Protein AF-A0A958PB76-F1 (afdb_monomer)

Nearest PDB structures (foldseek):
  5ux0-assembly2_D  TM=5.367E-01  e=1.318E-02  Marinitoga piezophila
  5i4a-assembly1_A  TM=5.289E-01  e=2.397E-02  Marinitoga piezophila KA3
  5ux0-assembly1_A  TM=4.091E-01  e=1.170E-02  Marinitoga piezophila
  7mld-assembly1_A  TM=3.830E-01  e=4.105E-02  Arabidopsis thaliana
  3wg8-assembly1_A  TM=3.285E-01  e=2.258E-02  Arabidopsis thaliana

Secondary structure (DSSP, 8-state):
--HHHHHHHHHHTT-------------S---PPEEEEEESS-HHHHHHHHHHHTTTS-EEEEETTTTEEEE--EEGGGS---TTS-S---TTEEEEEEEEEEEEEETTEEEEEEEEEEEEEE-SSTTSPPEEE---SHHHHHHHHHHHHHHHHHHHHHHHH--

Mean predicted aligned error: 10.6 Å

Radius of gyration: 23.6 Å; Cα contacts (8 Å, |Δi|>4): 211; chains: 1; bounding box: 54×68×62 Å

pLDDT: mean 85.11, std 15.18, range [46.38, 98.44]

Sequence (163 aa):
MKVSFSIFIFLALFLVGCASGDIKSSSGTDYQPKEQVFSNYSYESIWRAVQISLSHYPIKVNNMDAGVIETDNISGSIVWTPAHRDSKLNSGLRYTIKVNVIKGRVKNKPVIKVTVHKSVKEQKDFFARSEDLPTDGLEEDTLLYRIKRELKIERAIERSNDN

Solvent-accessible surface area (backbone atoms only — not comparable to full-atom values): 9854 Å² total; per-residue (Å²): 133,70,66,71,61,56,53,56,56,62,58,60,68,74,69,76,68,85,85,78,74,83,76,77,75,75,88,61,95,78,81,74,67,45,68,50,79,45,67,92,68,55,71,65,58,52,52,50,23,46,51,62,59,43,64,85,52,62,73,67,42,82,37,79,90,80,20,38,38,28,39,40,82,40,60,48,53,76,83,58,69,60,96,92,53,79,72,84,57,60,92,42,30,34,32,34,44,40,38,39,50,43,84,48,68,57,95,90,38,72,30,37,37,39,36,34,38,71,53,36,32,38,33,90,45,98,88,48,76,68,44,82,46,90,72,90,55,59,67,42,53,48,44,54,49,43,24,56,48,46,52,50,52,54,54,53,51,54,61,60,73,76,107

Structure (mmCIF, N/CA/C/O backbone):
data_AF-A0A958PB76-F1
#
_entry.id   AF-A0A958PB76-F1
#
loop_
_atom_site.group_PDB
_atom_site.id
_atom_site.type_symbol
_atom_site.label_atom_id
_atom_site.label_alt_id
_atom_site.label_comp_id
_atom_site.label_asym_id
_atom_site.label_entity_id
_atom_site.label_seq_id
_atom_site.pdbx_PDB_ins_code
_atom_site.Cartn_x
_atom_site.Cartn_y
_atom_site.Cartn_z
_atom_site.occupancy
_atom_site.B_iso_or_equiv
_atom_site.auth_seq_id
_atom_site.auth_comp_id
_atom_site.auth_asym_id
_atom_site.auth_atom_id
_atom_site.pdbx_PDB_model_num
ATOM 1 N N . MET A 1 1 ? 17.227 54.096 37.685 1.00 51.81 1 MET A N 1
ATOM 2 C CA . MET A 1 1 ? 18.236 53.240 37.012 1.00 51.81 1 MET A CA 1
ATOM 3 C C . MET A 1 1 ? 18.049 51.721 37.191 1.00 51.81 1 MET A C 1
ATOM 5 O O . MET A 1 1 ? 18.922 50.985 36.765 1.00 51.81 1 MET A O 1
ATOM 9 N N . LYS A 1 2 ? 16.940 51.205 37.761 1.00 51.38 2 LYS A N 1
ATOM 10 C CA . LYS A 1 2 ? 16.716 49.743 37.912 1.00 51.38 2 LYS A CA 1
ATOM 11 C C . LYS A 1 2 ? 15.816 49.119 36.829 1.00 51.38 2 LYS A C 1
ATOM 13 O O . LYS A 1 2 ? 15.880 47.919 36.605 1.00 51.38 2 LYS A O 1
ATOM 18 N N . VAL A 1 3 ? 15.024 49.932 36.123 1.00 56.78 3 VAL A N 1
ATOM 19 C CA . VAL A 1 3 ? 14.043 49.458 35.125 1.00 56.78 3 VAL A CA 1
ATOM 20 C C . VAL A 1 3 ? 14.706 49.111 33.781 1.00 56.78 3 VAL A C 1
ATOM 22 O O . VAL A 1 3 ? 14.360 48.104 33.172 1.00 56.78 3 VAL A O 1
ATOM 25 N N . SER A 1 4 ? 15.736 49.858 33.362 1.00 55.47 4 SER A N 1
ATOM 26 C CA . SER A 1 4 ? 16.456 49.592 32.101 1.00 55.47 4 SER A CA 1
ATOM 27 C C . SER A 1 4 ? 17.254 48.284 32.101 1.00 55.47 4 SER A C 1
ATOM 29 O O . SER A 1 4 ? 17.429 47.692 31.043 1.00 55.47 4 SER A O 1
ATOM 31 N N . PHE A 1 5 ? 17.703 47.797 33.264 1.00 57.38 5 PHE A N 1
ATOM 32 C CA . PHE A 1 5 ? 18.453 46.536 33.356 1.00 57.38 5 PHE A CA 1
ATOM 33 C C . PHE A 1 5 ? 17.537 45.303 33.258 1.00 57.38 5 PHE A C 1
ATOM 35 O O . PHE A 1 5 ? 17.923 44.274 32.713 1.00 57.38 5 PHE A O 1
ATOM 42 N N . SER A 1 6 ? 16.289 45.420 33.728 1.00 58.25 6 SER A N 1
ATOM 43 C CA . SER A 1 6 ? 15.315 44.321 33.708 1.00 58.25 6 SER A CA 1
ATOM 44 C C . SER A 1 6 ? 14.727 44.083 32.306 1.00 58.25 6 SER A C 1
ATOM 46 O O . SER A 1 6 ? 14.502 42.940 31.917 1.00 58.25 6 SER A O 1
ATOM 48 N N . ILE A 1 7 ? 14.582 45.142 31.501 1.00 62.69 7 ILE A N 1
ATOM 49 C CA . ILE A 1 7 ? 14.127 45.055 30.100 1.00 62.69 7 ILE A CA 1
ATOM 50 C C . ILE A 1 7 ? 15.165 44.352 29.210 1.00 62.69 7 ILE A C 1
ATOM 52 O O . ILE A 1 7 ? 14.799 43.574 28.331 1.00 62.69 7 ILE A O 1
ATOM 56 N N . PHE A 1 8 ? 16.459 44.557 29.471 1.00 59.16 8 PHE A N 1
ATOM 57 C CA . PHE A 1 8 ? 17.534 43.932 28.692 1.00 59.16 8 PHE A CA 1
ATOM 58 C C . PHE A 1 8 ? 17.630 42.411 28.923 1.00 59.16 8 PHE A C 1
ATOM 60 O O . PHE A 1 8 ? 17.946 41.661 28.004 1.00 59.16 8 PHE A O 1
ATOM 67 N N . ILE A 1 9 ? 17.281 41.942 30.127 1.00 65.38 9 ILE A N 1
ATOM 68 C CA . ILE A 1 9 ? 17.219 40.511 30.468 1.00 65.38 9 ILE A CA 1
ATOM 69 C C . ILE A 1 9 ? 16.008 39.824 29.820 1.00 65.38 9 ILE A C 1
ATOM 71 O O . ILE A 1 9 ? 16.121 38.689 29.363 1.00 65.38 9 ILE A O 1
ATOM 75 N N . PHE A 1 10 ? 14.868 40.514 29.711 1.00 60.81 10 PHE A N 1
ATOM 76 C CA . PHE A 1 10 ? 13.678 39.960 29.057 1.00 60.81 10 PHE A CA 1
ATOM 77 C C . PHE A 1 10 ? 13.832 39.851 27.529 1.00 60.81 10 PHE A C 1
ATOM 79 O O . PHE A 1 10 ? 13.263 38.950 26.919 1.00 60.81 10 PHE A O 1
ATOM 86 N N . LEU A 1 11 ? 14.647 40.715 26.911 1.00 67.62 11 LEU A N 1
ATOM 87 C CA . LEU A 1 11 ? 14.930 40.675 25.471 1.00 67.62 11 LEU A CA 1
ATOM 88 C C . LEU A 1 11 ? 15.895 39.536 25.084 1.00 67.62 11 LEU A C 1
ATOM 90 O O . LEU A 1 11 ? 15.781 38.974 23.996 1.00 67.62 11 LEU A O 1
ATOM 94 N N . ALA A 1 12 ? 16.800 39.140 25.984 1.00 62.97 12 ALA A N 1
ATOM 95 C CA . ALA A 1 12 ? 17.749 38.049 25.745 1.00 62.97 12 ALA A CA 1
ATOM 96 C C . ALA A 1 12 ? 17.086 36.654 25.716 1.00 62.97 12 ALA A C 1
ATOM 98 O O . ALA A 1 12 ? 17.589 35.744 25.060 1.00 62.97 12 ALA A O 1
ATOM 99 N N . LEU A 1 13 ? 15.930 36.489 26.370 1.00 62.53 13 LEU A N 1
ATOM 100 C CA . LEU A 1 13 ? 15.181 35.225 26.412 1.00 62.53 13 LEU A CA 1
ATOM 101 C C . LEU A 1 13 ? 14.427 34.897 25.110 1.00 62.53 13 LEU A C 1
ATOM 103 O O . LEU A 1 13 ? 14.057 33.744 24.907 1.00 62.53 13 LEU A O 1
ATOM 107 N N . PHE A 1 14 ? 14.250 35.861 24.201 1.00 60.41 14 PHE A N 1
ATOM 108 C CA . PHE A 1 14 ? 13.582 35.638 22.909 1.00 60.41 14 PHE A CA 1
ATOM 109 C C . PHE A 1 14 ? 14.518 35.181 21.779 1.00 60.41 14 PHE A C 1
ATOM 111 O O . PHE A 1 14 ? 14.041 34.855 20.695 1.00 60.41 14 PHE A O 1
ATOM 118 N N . LEU A 1 15 ? 15.836 35.122 22.011 1.00 62.19 15 LEU A N 1
ATOM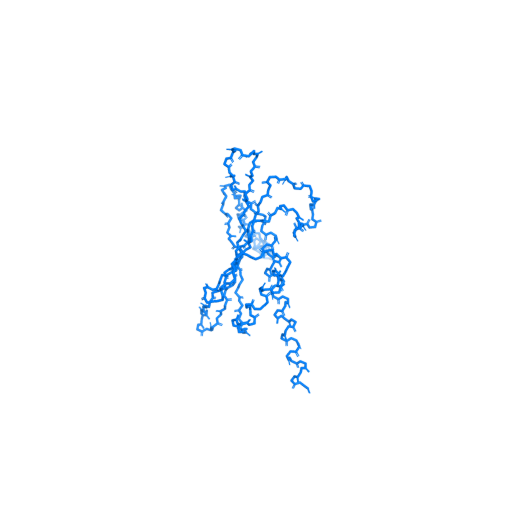 119 C CA . LEU A 1 15 ? 16.821 34.758 20.981 1.00 62.19 15 LEU A CA 1
ATOM 120 C C . LEU A 1 15 ? 17.267 33.288 21.021 1.00 62.19 15 LEU A C 1
ATOM 122 O O . LEU A 1 15 ? 18.075 32.876 20.191 1.00 62.19 15 LEU A O 1
ATOM 126 N N . VAL A 1 16 ? 16.712 32.462 21.914 1.00 65.31 16 VAL A N 1
ATOM 127 C CA . VAL A 1 16 ? 16.937 31.005 21.897 1.00 65.31 16 VAL A CA 1
ATOM 128 C C . VAL A 1 16 ? 15.914 30.349 20.967 1.00 65.31 16 VAL A C 1
ATOM 130 O O . VAL A 1 16 ? 15.018 29.618 21.381 1.00 65.31 16 VAL A O 1
ATOM 133 N N . GLY A 1 17 ? 16.021 30.663 19.677 1.00 60.38 17 GLY A N 1
ATOM 134 C CA . GLY A 1 17 ? 15.351 29.910 18.626 1.00 60.38 17 GLY A CA 1
ATOM 135 C C . GLY A 1 17 ? 16.083 28.588 18.413 1.00 60.38 17 GLY A C 1
ATOM 136 O O . GLY A 1 17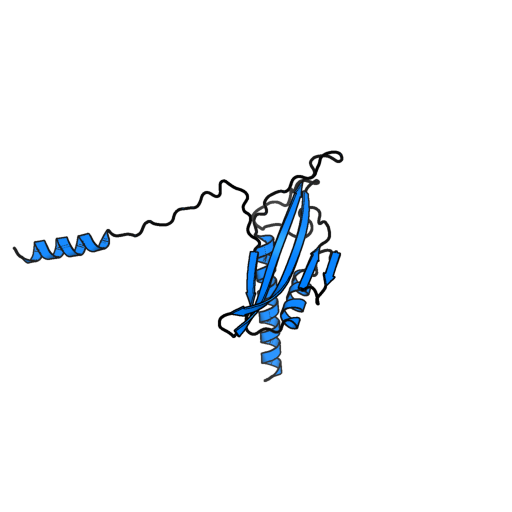 ? 17.233 28.582 17.980 1.00 60.38 17 GLY A O 1
ATOM 137 N N . CYS A 1 18 ? 15.429 27.463 18.705 1.00 66.88 18 CYS A N 1
ATOM 138 C CA . CYS A 1 18 ? 15.907 26.138 18.315 1.00 66.88 18 CYS A CA 1
ATOM 139 C C . CYS A 1 18 ? 15.873 26.002 16.785 1.00 66.88 18 CYS A C 1
ATOM 141 O O . CYS A 1 18 ? 14.913 25.487 16.217 1.00 66.88 18 CYS A O 1
ATOM 143 N N . ALA A 1 19 ? 16.932 26.436 16.107 1.00 63.84 19 ALA A N 1
ATOM 144 C CA . ALA A 1 19 ? 17.229 26.009 14.747 1.00 63.84 19 ALA A CA 1
ATOM 145 C C . ALA A 1 19 ? 17.936 24.645 14.812 1.00 63.84 19 ALA A C 1
ATOM 147 O O . ALA A 1 19 ? 19.145 24.545 14.638 1.00 63.84 19 ALA A O 1
ATOM 148 N N . SER A 1 20 ? 17.187 23.587 15.125 1.00 61.16 20 SER A N 1
ATOM 149 C CA . SER A 1 20 ? 17.657 22.210 14.952 1.00 61.16 20 SER A CA 1
ATOM 150 C C . SER A 1 20 ? 16.644 21.464 14.101 1.00 61.16 20 SER A C 1
ATOM 152 O O . SER A 1 20 ? 15.733 20.792 14.577 1.00 61.16 20 SER A O 1
ATOM 154 N N . GLY A 1 21 ? 16.780 21.684 12.803 1.00 60.38 21 GLY A N 1
ATOM 155 C CA . GLY A 1 21 ? 16.184 20.857 11.776 1.00 60.38 21 GLY A CA 1
ATOM 156 C C . GLY A 1 21 ? 17.291 20.527 10.799 1.00 60.38 21 GLY A C 1
ATOM 157 O O . GLY A 1 21 ? 17.445 21.227 9.803 1.00 60.38 21 GLY A O 1
ATOM 158 N N . ASP A 1 22 ? 18.090 19.506 11.109 1.00 51.53 22 ASP A N 1
ATOM 159 C CA . ASP A 1 22 ? 18.995 18.930 10.122 1.00 51.53 22 ASP A CA 1
ATOM 160 C C . ASP A 1 22 ? 18.140 18.419 8.962 1.00 51.53 22 ASP A C 1
ATOM 162 O O . ASP A 1 22 ? 17.435 17.409 9.066 1.00 51.53 22 ASP A O 1
ATOM 166 N N . ILE A 1 23 ? 18.182 19.142 7.845 1.00 57.50 23 ILE A N 1
ATOM 167 C CA . ILE A 1 23 ? 17.704 18.643 6.564 1.00 57.50 23 ILE A CA 1
ATOM 168 C C . ILE A 1 23 ? 18.664 17.513 6.212 1.00 57.50 23 ILE A C 1
ATOM 170 O O . ILE A 1 23 ? 19.762 17.748 5.708 1.00 57.50 23 ILE A O 1
ATOM 174 N N . LYS A 1 24 ? 18.274 16.276 6.531 1.00 52.22 24 LYS A N 1
ATOM 175 C CA . LYS A 1 24 ? 18.973 15.085 6.054 1.00 52.22 24 LYS A CA 1
ATOM 176 C C . LYS A 1 24 ? 18.984 15.146 4.528 1.00 52.22 24 LYS A C 1
ATOM 178 O O . LYS A 1 24 ? 17.987 14.831 3.884 1.00 52.22 24 LYS A O 1
ATOM 183 N N . SER A 1 25 ? 20.107 15.566 3.952 1.00 46.38 25 SER A N 1
ATOM 184 C CA . SER A 1 25 ? 20.400 15.310 2.550 1.00 46.38 25 SER A CA 1
ATOM 185 C C . SER A 1 25 ? 20.579 13.799 2.425 1.00 46.38 25 SER A C 1
ATOM 187 O O . SER A 1 25 ? 21.540 13.221 2.930 1.00 46.38 25 SER A O 1
ATOM 189 N N . SER A 1 26 ? 19.579 13.128 1.853 1.00 48.31 26 SER A N 1
ATOM 190 C CA . SER A 1 26 ? 19.601 11.688 1.609 1.00 48.31 26 SER A CA 1
ATOM 191 C C . SER A 1 26 ? 20.577 11.382 0.472 1.00 48.31 26 SER A C 1
ATOM 193 O O . SER A 1 26 ? 20.190 11.107 -0.662 1.00 48.31 26 SER A O 1
ATOM 195 N N . SER A 1 27 ? 21.867 11.466 0.768 1.00 50.78 27 SER A N 1
ATOM 196 C CA . SER A 1 27 ? 22.926 10.916 -0.069 1.00 50.78 27 SER A CA 1
ATOM 197 C C . SER A 1 27 ? 23.009 9.419 0.233 1.00 50.78 27 SER A C 1
ATOM 199 O O . SER A 1 27 ? 23.814 8.978 1.047 1.00 50.78 27 SER A O 1
ATOM 201 N N . GLY A 1 28 ? 22.083 8.659 -0.353 1.00 49.62 28 GLY A N 1
ATOM 202 C CA . GLY A 1 28 ? 21.929 7.214 -0.179 1.00 49.62 28 GLY A CA 1
ATOM 203 C C . GLY A 1 28 ? 20.487 6.794 -0.457 1.00 49.62 28 GLY A C 1
ATOM 204 O O . GLY A 1 28 ? 19.558 7.340 0.130 1.00 49.62 28 GLY A O 1
ATOM 205 N N . THR A 1 29 ? 20.302 5.854 -1.378 1.00 55.62 29 THR A N 1
ATOM 206 C CA . THR A 1 29 ? 19.035 5.293 -1.873 1.00 55.62 29 THR A CA 1
ATOM 207 C C . THR A 1 29 ? 18.274 4.468 -0.820 1.00 55.62 29 THR A C 1
ATOM 209 O O . THR A 1 29 ? 17.916 3.322 -1.068 1.00 55.62 29 THR A O 1
ATOM 212 N N . ASP A 1 30 ? 18.007 5.023 0.363 1.00 61.34 30 ASP A N 1
ATOM 213 C CA . ASP A 1 30 ? 17.187 4.366 1.389 1.00 61.34 30 ASP A CA 1
ATOM 214 C C . ASP A 1 30 ? 15.717 4.781 1.234 1.00 61.34 30 ASP A C 1
ATOM 216 O O . ASP A 1 30 ? 15.178 5.599 1.983 1.00 61.34 30 ASP A O 1
ATOM 220 N N . TYR A 1 31 ? 15.071 4.275 0.180 1.00 74.31 31 TYR A N 1
ATOM 221 C CA . TYR A 1 31 ? 13.624 4.409 0.046 1.00 74.31 31 TYR A CA 1
ATOM 222 C C . TYR A 1 31 ? 12.940 3.512 1.082 1.00 74.31 31 TYR A C 1
ATOM 224 O O . TYR A 1 31 ? 13.014 2.284 1.013 1.00 74.31 31 TYR A O 1
ATOM 232 N N . GLN A 1 32 ? 12.229 4.139 2.016 1.00 82.44 32 GLN A N 1
ATOM 233 C CA . 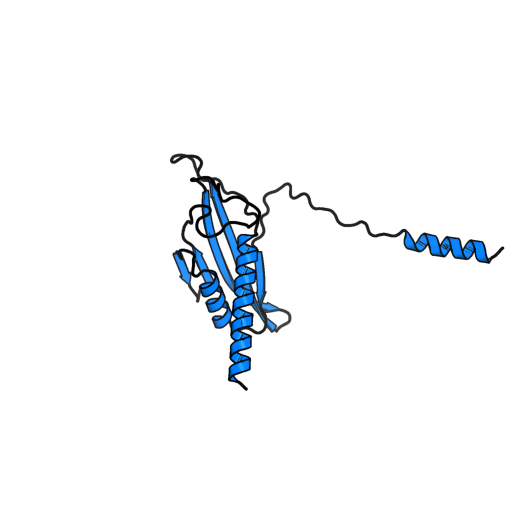GLN A 1 32 ? 11.402 3.442 2.992 1.00 82.44 32 GLN A CA 1
ATOM 234 C C . GLN A 1 32 ? 9.984 3.247 2.429 1.00 82.44 32 GLN A C 1
ATOM 236 O O . GLN A 1 32 ? 9.366 4.228 1.998 1.00 82.44 32 GLN A O 1
ATOM 241 N N . PRO A 1 33 ? 9.438 2.015 2.443 1.00 88.69 33 PRO A N 1
ATOM 242 C CA . PRO A 1 33 ? 8.064 1.759 2.026 1.00 88.69 33 PRO A CA 1
ATOM 243 C C . PRO A 1 33 ? 7.067 2.636 2.787 1.00 88.69 33 PRO A C 1
ATOM 245 O O . PRO A 1 33 ? 7.189 2.830 4.000 1.00 88.69 33 PRO A O 1
ATOM 248 N N . LYS A 1 34 ? 6.044 3.133 2.090 1.00 95.38 34 LYS A N 1
ATOM 249 C CA . LYS A 1 34 ? 4.995 3.935 2.725 1.00 95.38 34 LYS A CA 1
ATOM 250 C C . LYS A 1 34 ? 4.070 3.030 3.519 1.00 95.38 34 LYS A C 1
ATOM 252 O O . LYS A 1 34 ? 3.594 2.011 3.021 1.00 95.38 34 LYS A O 1
ATOM 257 N N . GLU A 1 35 ? 3.779 3.404 4.757 1.00 96.44 35 GLU A N 1
ATOM 258 C CA . GLU A 1 35 ? 2.910 2.622 5.627 1.00 96.44 35 GLU A CA 1
ATOM 259 C C . GLU A 1 35 ? 1.919 3.486 6.396 1.00 96.44 35 GLU A C 1
ATOM 261 O O . GLU A 1 35 ? 2.186 4.635 6.745 1.00 96.44 35 GLU A O 1
ATOM 266 N N . GLN A 1 36 ? 0.754 2.909 6.680 1.00 96.75 36 GLN A N 1
ATOM 267 C CA . GLN A 1 36 ? -0.265 3.537 7.503 1.00 96.75 36 GLN A CA 1
ATOM 268 C C . GLN A 1 36 ? -0.926 2.510 8.419 1.00 96.75 36 GLN A C 1
ATOM 270 O O . GLN A 1 36 ? -1.287 1.405 8.012 1.00 96.75 36 GLN A O 1
ATOM 275 N N . VAL A 1 37 ? -1.111 2.903 9.678 1.00 96.75 37 VAL A N 1
ATOM 276 C CA . VAL A 1 37 ? -1.807 2.101 10.684 1.00 96.75 37 VAL A CA 1
ATOM 277 C C . VAL A 1 37 ? -3.259 2.553 10.777 1.00 96.75 37 VAL A C 1
ATOM 279 O O . VAL A 1 37 ? -3.553 3.734 10.969 1.00 96.75 37 VAL A O 1
ATOM 282 N N . PHE A 1 38 ? -4.169 1.595 10.674 1.00 95.69 38 PHE A N 1
ATOM 283 C CA . PHE A 1 38 ? -5.600 1.790 10.819 1.00 95.69 38 PHE A CA 1
ATOM 284 C C . PHE A 1 38 ? -6.075 1.151 12.121 1.00 95.69 38 PHE A C 1
ATOM 286 O O . PHE A 1 38 ? -5.774 -0.004 12.429 1.00 95.69 38 PHE A O 1
ATOM 293 N N . SER A 1 39 ? -6.831 1.922 12.894 1.00 92.69 39 SER A N 1
ATOM 294 C CA . SER A 1 39 ? -7.520 1.468 14.097 1.00 92.69 39 SER A CA 1
ATOM 295 C C . SER A 1 39 ? -9.030 1.510 13.881 1.00 92.69 39 SER A C 1
ATOM 297 O O . SER A 1 39 ? -9.537 2.300 13.080 1.00 92.69 39 SER A O 1
ATOM 299 N N . ASN A 1 40 ? -9.753 0.673 14.624 1.00 90.06 40 ASN A N 1
ATOM 300 C CA . ASN A 1 40 ? -11.219 0.623 14.639 1.00 90.06 40 ASN A CA 1
ATOM 301 C C . ASN A 1 40 ? -11.869 0.172 13.314 1.00 90.06 40 ASN A C 1
ATOM 303 O O . ASN A 1 40 ? -13.029 0.491 13.080 1.00 90.06 40 ASN A O 1
ATOM 307 N N . TYR A 1 41 ? -11.150 -0.537 12.445 1.00 94.56 41 TYR A N 1
ATOM 308 C CA . TYR A 1 41 ? -11.713 -1.183 11.252 1.00 94.56 41 TYR A CA 1
ATOM 309 C C . TYR A 1 41 ? -11.455 -2.687 11.321 1.00 94.56 41 TYR A C 1
ATOM 311 O O . TYR A 1 41 ? -10.478 -3.115 11.944 1.00 94.56 41 TYR A O 1
ATOM 319 N N . SER A 1 42 ? -12.324 -3.476 10.691 1.00 95.56 42 SER A N 1
ATOM 320 C CA . SER A 1 42 ? -12.094 -4.909 10.517 1.00 95.56 42 SER A CA 1
ATOM 321 C C . SER A 1 42 ? -11.012 -5.151 9.462 1.00 95.56 42 SER A C 1
ATOM 323 O O . SER A 1 42 ? -10.718 -4.291 8.626 1.00 95.56 42 SER A O 1
ATOM 325 N N . TYR A 1 43 ? -10.391 -6.327 9.506 1.00 97.06 43 TYR A N 1
ATOM 326 C CA . TYR A 1 43 ? -9.377 -6.706 8.522 1.00 97.06 43 TYR A CA 1
ATOM 327 C C . TYR A 1 43 ? -9.978 -6.847 7.128 1.00 97.06 43 TYR A C 1
ATOM 329 O O . TYR A 1 43 ? -9.373 -6.447 6.144 1.00 97.06 43 TYR A O 1
ATOM 337 N N . GLU A 1 44 ? -11.204 -7.334 7.079 1.00 96.81 44 GLU A N 1
ATOM 338 C CA . GLU A 1 44 ? -12.020 -7.587 5.909 1.00 96.81 44 GLU A CA 1
ATOM 339 C C . GLU A 1 44 ? -12.394 -6.265 5.220 1.00 96.81 44 GLU A C 1
ATOM 341 O O . GLU A 1 44 ? -12.249 -6.143 4.005 1.00 96.81 44 GLU A O 1
ATOM 346 N N . SER A 1 45 ? -12.777 -5.240 5.995 1.00 96.81 45 SER A N 1
ATOM 347 C CA . SER A 1 45 ? -13.057 -3.890 5.478 1.00 96.81 45 SER A CA 1
ATOM 348 C C . SER A 1 45 ? -11.798 -3.251 4.884 1.00 96.81 45 SER A C 1
ATOM 350 O O . SER A 1 45 ? -11.831 -2.736 3.764 1.00 96.81 45 SER A O 1
ATOM 352 N N . ILE A 1 46 ? -10.650 -3.362 5.568 1.00 97.75 46 ILE A N 1
ATOM 353 C CA . ILE A 1 46 ? -9.369 -2.870 5.036 1.00 97.75 46 ILE A CA 1
ATOM 354 C C . ILE A 1 46 ? -8.967 -3.632 3.778 1.00 97.75 46 ILE A C 1
ATOM 356 O O . ILE A 1 46 ? -8.595 -3.005 2.790 1.00 97.75 46 ILE A O 1
ATOM 360 N N . TRP A 1 47 ? -9.066 -4.959 3.788 1.00 98.19 47 TRP A N 1
ATOM 361 C CA . TRP A 1 47 ? -8.742 -5.797 2.639 1.00 98.19 47 TRP A CA 1
ATOM 362 C C . TRP A 1 47 ? -9.564 -5.399 1.411 1.00 98.19 47 TRP A C 1
ATOM 364 O O . TRP A 1 47 ? -9.012 -5.146 0.340 1.00 98.19 47 TRP A O 1
ATOM 374 N N . ARG A 1 48 ? -10.878 -5.232 1.588 1.00 97.69 48 ARG A N 1
ATOM 375 C CA . ARG A 1 48 ? -11.784 -4.762 0.539 1.00 97.69 48 ARG A CA 1
ATOM 376 C C . ARG A 1 48 ? -11.417 -3.361 0.047 1.00 97.69 48 ARG A C 1
ATOM 378 O O . ARG A 1 48 ? -11.367 -3.133 -1.159 1.00 97.69 48 ARG A O 1
ATOM 385 N N . ALA A 1 49 ? -11.117 -2.427 0.951 1.00 98.12 49 ALA A N 1
ATOM 386 C CA . ALA A 1 49 ? -10.702 -1.071 0.589 1.00 98.12 49 ALA A CA 1
ATOM 387 C C . ALA A 1 49 ? -9.389 -1.051 -0.216 1.00 98.12 49 ALA A C 1
ATOM 389 O O . ALA A 1 49 ? -9.248 -0.254 -1.149 1.00 98.12 49 ALA A O 1
ATOM 390 N N . VAL A 1 50 ? -8.443 -1.946 0.096 1.00 98.19 50 VAL A N 1
ATOM 391 C CA . VAL A 1 50 ? -7.219 -2.148 -0.698 1.00 98.19 50 VAL A CA 1
ATOM 392 C C . VAL A 1 50 ? -7.568 -2.653 -2.097 1.00 98.19 50 VAL A C 1
ATOM 394 O O . VAL A 1 50 ? -7.096 -2.077 -3.075 1.00 98.19 50 VAL A O 1
ATOM 397 N N . GLN A 1 51 ? -8.428 -3.668 -2.212 1.00 97.88 51 GLN A N 1
ATOM 398 C CA . GLN A 1 51 ? -8.848 -4.211 -3.509 1.00 97.88 51 GLN A CA 1
ATOM 399 C C . GLN A 1 51 ? -9.540 -3.157 -4.383 1.00 97.88 51 GLN A C 1
ATOM 401 O O . GLN A 1 51 ? -9.211 -3.029 -5.559 1.00 97.88 51 GLN A O 1
ATOM 406 N N . ILE A 1 52 ? -10.434 -2.345 -3.809 1.00 97.38 52 ILE A N 1
ATOM 407 C CA . ILE A 1 52 ? -11.087 -1.233 -4.521 1.00 97.38 52 ILE A CA 1
ATOM 408 C C . ILE A 1 52 ? -10.046 -0.207 -4.989 1.00 97.38 52 ILE A C 1
ATOM 410 O O . ILE A 1 52 ? -10.070 0.223 -6.143 1.00 97.38 52 ILE A O 1
ATOM 414 N N . SER A 1 53 ? -9.094 0.149 -4.123 1.00 97.00 53 SER A N 1
ATOM 415 C CA . SER A 1 53 ? -8.047 1.132 -4.439 1.00 97.00 53 SER A CA 1
ATOM 416 C C . SER A 1 53 ? -7.096 0.666 -5.546 1.00 97.00 53 SER A C 1
ATOM 418 O O . SER A 1 53 ? -6.547 1.501 -6.268 1.00 97.00 53 SER A O 1
ATOM 420 N N . LEU A 1 54 ? -6.928 -0.652 -5.690 1.00 96.56 54 LEU A N 1
ATOM 421 C CA . LEU A 1 54 ? -6.124 -1.302 -6.724 1.00 96.56 54 LEU A CA 1
ATOM 422 C C . LEU A 1 54 ? -6.948 -1.804 -7.922 1.00 96.56 54 LEU A C 1
ATOM 424 O O . LEU A 1 54 ? -6.393 -2.455 -8.797 1.00 96.56 54 LEU A O 1
ATOM 428 N N . SER A 1 55 ? -8.244 -1.497 -8.010 1.00 95.06 55 SER A N 1
ATOM 429 C CA . SER A 1 55 ? -9.144 -2.047 -9.043 1.00 95.06 55 SER A CA 1
ATOM 430 C C . SER A 1 55 ? -8.705 -1.789 -10.492 1.00 95.06 55 SER A C 1
ATOM 432 O O . SER A 1 55 ? -9.022 -2.578 -11.378 1.00 95.06 55 SER A O 1
ATOM 434 N N . HIS A 1 56 ? -7.954 -0.713 -10.738 1.00 93.12 56 HIS A N 1
ATOM 435 C CA . HIS A 1 56 ? -7.413 -0.367 -12.059 1.00 93.12 56 HIS A CA 1
ATOM 436 C C . HIS A 1 56 ? -6.029 -0.969 -12.349 1.00 93.12 56 HIS A C 1
ATOM 438 O O . HIS A 1 56 ? -5.478 -0.750 -13.426 1.00 93.12 56 HIS A O 1
ATOM 444 N N . TYR A 1 57 ? -5.449 -1.698 -11.397 1.00 95.31 57 TYR A N 1
ATOM 445 C CA . TYR A 1 57 ? -4.127 -2.295 -11.519 1.00 95.31 57 TYR A CA 1
ATOM 446 C C . TYR A 1 57 ? -4.248 -3.767 -11.936 1.00 95.31 57 TYR A C 1
ATOM 448 O O . TYR A 1 57 ? -5.110 -4.479 -11.417 1.00 95.31 57 TYR A O 1
ATOM 456 N N . PRO A 1 58 ? -3.377 -4.270 -12.829 1.00 95.50 58 PRO A N 1
ATOM 457 C CA . PRO A 1 58 ? -3.331 -5.696 -13.131 1.00 95.50 58 PRO A CA 1
ATOM 458 C C . PRO A 1 58 ? -2.799 -6.453 -11.909 1.00 95.50 58 PRO A C 1
ATOM 460 O O . PRO A 1 58 ? -1.655 -6.251 -11.506 1.00 95.50 58 PRO A O 1
ATOM 463 N N . ILE A 1 59 ? -3.619 -7.305 -11.294 1.00 96.88 59 ILE A N 1
ATOM 464 C CA . ILE A 1 59 ? -3.246 -8.047 -10.081 1.00 96.88 59 ILE A CA 1
ATOM 465 C C . ILE A 1 59 ? -2.638 -9.399 -10.451 1.00 96.88 59 ILE A C 1
ATOM 467 O O . ILE A 1 59 ? -3.261 -10.192 -11.152 1.00 96.88 59 ILE A O 1
ATOM 471 N N . LYS A 1 60 ? -1.439 -9.675 -9.932 1.00 97.75 60 LYS A N 1
ATOM 472 C CA . LYS A 1 60 ? -0.731 -10.952 -10.088 1.00 97.75 60 LYS A CA 1
ATOM 473 C C . LYS A 1 60 ? -0.950 -11.876 -8.893 1.00 97.75 60 LYS A C 1
ATOM 475 O O . LYS A 1 60 ? -1.138 -13.076 -9.065 1.00 97.75 60 LYS A O 1
ATOM 480 N N . VAL A 1 61 ? -0.920 -11.325 -7.680 1.00 97.88 61 VAL A N 1
ATOM 481 C CA . VAL A 1 61 ? -1.135 -12.066 -6.430 1.00 97.88 61 VAL A CA 1
ATOM 482 C C . VAL A 1 61 ? -2.221 -11.368 -5.628 1.00 97.88 61 VAL A C 1
ATOM 484 O O . VAL A 1 61 ? -2.161 -10.162 -5.418 1.00 97.88 61 VAL A O 1
ATOM 487 N N . ASN A 1 62 ? -3.202 -12.132 -5.158 1.00 97.88 62 ASN A N 1
ATOM 488 C CA . ASN A 1 62 ? -4.258 -11.665 -4.265 1.00 97.88 62 ASN A CA 1
ATOM 489 C C . ASN A 1 62 ? -4.496 -12.755 -3.219 1.00 97.88 62 ASN A C 1
ATOM 491 O O . ASN A 1 62 ? -5.257 -13.690 -3.456 1.00 97.88 62 ASN A O 1
ATOM 495 N N . ASN A 1 63 ? -3.775 -12.682 -2.100 1.00 98.06 63 ASN A N 1
ATOM 496 C CA . ASN A 1 63 ? -3.833 -13.688 -1.047 1.00 98.06 63 ASN A CA 1
ATOM 497 C C . ASN A 1 63 ? -4.145 -13.026 0.300 1.00 98.06 63 ASN A C 1
ATOM 499 O O . ASN A 1 63 ? -3.269 -12.439 0.939 1.00 98.06 63 ASN A O 1
ATOM 503 N N . MET A 1 64 ? -5.406 -13.147 0.719 1.00 97.19 64 MET A N 1
ATOM 504 C CA . MET A 1 64 ? -5.919 -12.564 1.958 1.00 97.19 64 MET A CA 1
ATOM 505 C C . MET A 1 64 ? -5.327 -13.205 3.212 1.00 97.19 64 MET A C 1
ATOM 507 O O . MET A 1 64 ? -5.080 -12.488 4.184 1.00 97.19 64 MET A O 1
ATOM 511 N N . ASP A 1 65 ? -5.053 -14.509 3.180 1.00 96.75 65 ASP A N 1
ATOM 512 C CA . ASP A 1 65 ? -4.488 -15.247 4.314 1.00 96.75 65 ASP A CA 1
ATOM 513 C C . ASP A 1 65 ? -3.036 -14.840 4.571 1.00 96.75 65 ASP A C 1
ATOM 515 O O . ASP A 1 65 ? -2.627 -14.644 5.714 1.00 96.75 65 ASP A O 1
ATOM 519 N N . ALA A 1 66 ? -2.266 -14.643 3.496 1.00 97.25 66 ALA A N 1
ATOM 520 C CA . ALA A 1 66 ? -0.908 -14.112 3.570 1.00 97.25 66 ALA A CA 1
ATOM 521 C C . ALA A 1 66 ? -0.873 -12.594 3.821 1.00 97.25 66 ALA A C 1
ATOM 523 O O . ALA A 1 66 ? 0.177 -12.054 4.168 1.00 97.25 66 ALA A O 1
ATOM 524 N N . GLY A 1 67 ? -1.994 -11.897 3.616 1.00 97.81 67 GLY A N 1
ATOM 525 C CA . GLY A 1 67 ? -2.072 -10.443 3.699 1.00 97.81 67 GLY A CA 1
ATOM 526 C C . GLY A 1 67 ? -1.292 -9.737 2.592 1.00 97.81 67 GLY A C 1
ATOM 527 O O . GLY A 1 67 ? -0.749 -8.664 2.835 1.00 97.81 67 GLY A O 1
ATOM 528 N N . VAL A 1 68 ? -1.203 -10.323 1.393 1.00 98.31 68 VAL A N 1
ATOM 529 C CA . VAL A 1 68 ? -0.400 -9.788 0.280 1.00 98.31 68 VAL A CA 1
ATOM 530 C C . VAL A 1 68 ? -1.241 -9.611 -0.978 1.00 98.31 68 VAL A C 1
ATOM 532 O O . VAL A 1 68 ? -1.870 -10.557 -1.459 1.00 98.31 68 VAL A O 1
ATOM 535 N N . ILE A 1 69 ? -1.183 -8.406 -1.547 1.00 98.44 69 ILE A N 1
ATOM 536 C CA . ILE A 1 69 ? -1.628 -8.118 -2.911 1.00 98.44 69 ILE A CA 1
ATOM 537 C C . ILE A 1 69 ? -0.434 -7.589 -3.700 1.00 98.44 69 ILE A C 1
ATOM 539 O O . ILE A 1 69 ? 0.237 -6.658 -3.263 1.00 98.44 69 ILE A O 1
ATOM 543 N N . GLU A 1 70 ? -0.154 -8.183 -4.853 1.00 98.19 70 GLU A N 1
ATOM 544 C CA . GLU A 1 70 ? 0.951 -7.789 -5.727 1.00 98.19 70 GLU A CA 1
ATOM 545 C C . GLU A 1 70 ? 0.437 -7.600 -7.150 1.00 98.19 70 GLU A C 1
ATOM 547 O O . GLU A 1 70 ? -0.312 -8.437 -7.664 1.00 98.19 70 GLU A O 1
ATOM 552 N N . THR A 1 71 ? 0.824 -6.500 -7.786 1.00 97.31 71 THR A N 1
ATOM 553 C CA . THR A 1 71 ? 0.489 -6.237 -9.185 1.00 97.31 71 THR A CA 1
ATOM 554 C C . THR A 1 71 ? 1.424 -6.990 -10.124 1.00 97.31 71 THR A C 1
ATOM 556 O O . THR A 1 71 ? 2.537 -7.367 -9.759 1.00 97.31 71 THR A O 1
ATOM 559 N N . ASP A 1 72 ? 0.990 -7.176 -11.365 1.00 95.50 72 ASP A N 1
ATOM 560 C CA . ASP A 1 72 ? 1.894 -7.566 -12.442 1.00 95.50 72 ASP A CA 1
ATOM 561 C C . ASP A 1 72 ? 2.820 -6.396 -12.831 1.00 95.50 72 ASP A C 1
ATOM 563 O O . ASP A 1 72 ? 2.719 -5.290 -12.287 1.00 95.50 72 ASP A O 1
ATOM 567 N N . ASN A 1 73 ? 3.738 -6.637 -13.765 1.00 92.19 73 ASN A N 1
ATOM 568 C CA . ASN A 1 73 ? 4.624 -5.621 -14.317 1.00 92.19 73 ASN A CA 1
ATOM 569 C C . ASN A 1 73 ? 3.835 -4.589 -15.130 1.00 92.19 73 ASN A C 1
ATOM 571 O O . ASN A 1 73 ? 3.396 -4.846 -16.252 1.00 92.19 73 ASN A O 1
ATOM 575 N N . ILE A 1 74 ? 3.725 -3.382 -14.589 1.00 91.25 74 ILE A N 1
ATOM 576 C CA . ILE A 1 74 ? 3.047 -2.258 -15.226 1.00 91.25 74 ILE A CA 1
ATOM 577 C C . ILE A 1 74 ? 4.069 -1.469 -16.036 1.00 91.25 74 ILE A C 1
ATOM 579 O O . ILE A 1 74 ? 5.138 -1.112 -15.539 1.00 91.25 74 ILE A O 1
ATOM 583 N N . SER A 1 75 ? 3.753 -1.194 -17.301 1.00 85.25 75 SER A N 1
ATOM 584 C CA . SER A 1 75 ? 4.543 -0.269 -18.120 1.00 85.25 75 SER A CA 1
ATOM 585 C C . SER A 1 75 ? 4.211 1.170 -17.742 1.00 85.25 75 SER A C 1
ATOM 587 O O . SER A 1 75 ? 3.061 1.570 -17.887 1.00 85.25 75 SER A O 1
ATOM 589 N N . GLY A 1 76 ? 5.218 1.943 -17.329 1.00 71.94 76 GLY A N 1
ATOM 590 C CA . GLY A 1 76 ? 5.183 3.408 -17.221 1.00 71.94 76 GLY A CA 1
ATOM 591 C C . GLY A 1 76 ? 3.848 4.062 -16.818 1.00 71.94 76 GLY A C 1
ATOM 592 O O . GLY A 1 76 ? 3.153 3.626 -15.910 1.00 71.94 76 GLY A O 1
ATOM 593 N N . SER A 1 77 ? 3.490 5.154 -17.490 1.00 66.19 77 SER A N 1
ATOM 594 C CA . SER A 1 77 ? 2.406 6.085 -17.124 1.00 66.19 77 SER A CA 1
ATOM 595 C C . SER A 1 77 ? 0.982 5.553 -17.345 1.00 66.19 77 SER A C 1
ATOM 597 O O . SER A 1 77 ? 0.033 6.333 -17.308 1.00 66.19 77 SER A O 1
ATOM 599 N N . ILE A 1 78 ? 0.801 4.247 -17.575 1.00 74.38 78 ILE A N 1
ATOM 600 C CA . ILE A 1 78 ? -0.498 3.673 -17.964 1.00 74.38 78 ILE A CA 1
ATOM 601 C C . ILE A 1 78 ? -1.542 3.823 -16.851 1.00 74.38 78 ILE A C 1
ATOM 603 O O . ILE A 1 78 ? -2.684 4.173 -17.132 1.00 74.38 78 ILE A O 1
ATOM 607 N N . VAL A 1 79 ? -1.167 3.551 -15.597 1.00 80.94 79 VAL A N 1
ATOM 608 C CA . VAL A 1 79 ? -2.125 3.513 -14.474 1.00 80.94 79 VAL A CA 1
ATOM 609 C C . VAL A 1 79 ? -2.036 4.761 -13.599 1.00 80.94 79 VAL A C 1
ATOM 611 O O . VAL A 1 79 ? -3.049 5.240 -13.085 1.00 80.94 79 VAL A O 1
ATOM 614 N N . TRP A 1 80 ? -0.836 5.318 -13.438 1.00 86.50 80 TRP A N 1
ATOM 615 C CA . TRP A 1 80 ? -0.606 6.474 -12.583 1.00 86.50 80 TRP A CA 1
ATOM 616 C C . TRP A 1 80 ? 0.335 7.478 -13.241 1.00 86.50 80 TRP A C 1
ATOM 618 O O . TRP A 1 80 ? 1.380 7.125 -13.785 1.00 86.50 80 TRP A O 1
ATOM 628 N N . THR A 1 81 ? -0.045 8.751 -13.165 1.00 85.94 81 THR A N 1
ATOM 629 C CA . THR A 1 81 ? 0.783 9.892 -13.559 1.00 85.94 81 THR A CA 1
ATOM 630 C C . THR A 1 81 ? 0.635 10.970 -12.485 1.00 85.94 81 THR A C 1
ATOM 632 O O . THR A 1 81 ? -0.496 11.325 -12.139 1.00 85.94 81 THR A O 1
ATOM 635 N N . PRO A 1 82 ? 1.738 11.491 -11.924 1.00 83.88 82 PRO A N 1
ATOM 636 C CA . PRO A 1 82 ? 1.657 12.563 -10.947 1.00 83.88 82 PRO A CA 1
ATOM 637 C C . PRO A 1 82 ? 1.250 13.873 -11.627 1.00 83.88 82 PRO A C 1
ATOM 639 O O . PRO A 1 82 ? 1.733 14.191 -12.706 1.00 83.88 82 PRO A O 1
ATOM 642 N N . ALA A 1 83 ? 0.433 14.687 -10.955 1.00 83.56 83 ALA A N 1
ATOM 643 C CA . ALA A 1 83 ? -0.116 15.924 -11.525 1.00 83.56 83 ALA A CA 1
ATOM 644 C C . ALA A 1 83 ? 0.934 16.977 -11.945 1.00 83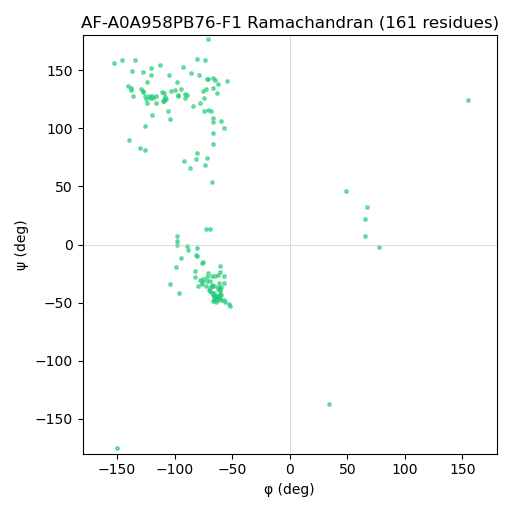.56 83 ALA A C 1
ATOM 646 O O . ALA A 1 83 ? 0.616 17.883 -12.704 1.00 83.56 83 ALA A O 1
ATOM 647 N N . HIS A 1 84 ? 2.166 16.880 -11.436 1.00 82.88 84 HIS A N 1
ATOM 648 C CA . HIS A 1 84 ? 3.253 17.822 -11.719 1.00 82.88 84 HIS A CA 1
ATOM 649 C C . HIS A 1 84 ? 4.218 17.343 -12.818 1.00 82.88 84 HIS A C 1
ATOM 651 O O . HIS A 1 84 ? 5.190 18.044 -13.093 1.00 82.88 84 HIS A O 1
ATOM 657 N N . ARG A 1 85 ? 4.014 16.155 -13.4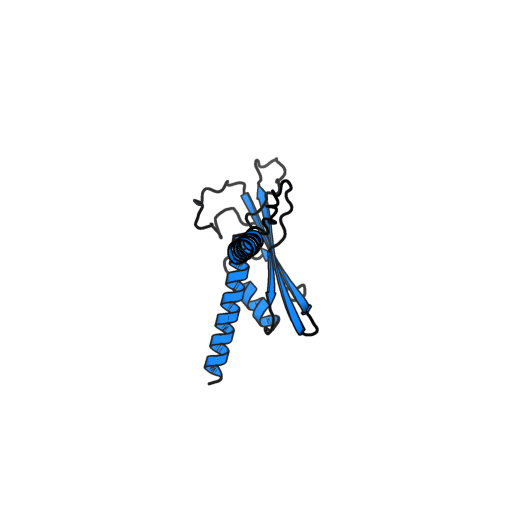15 1.00 75.94 85 ARG A N 1
ATOM 658 C CA . ARG A 1 85 ? 4.844 15.669 -14.530 1.00 75.94 85 ARG A CA 1
ATOM 659 C C . ARG A 1 85 ? 3.998 15.328 -15.741 1.00 75.94 85 ARG A C 1
ATOM 661 O O . ARG A 1 85 ? 2.972 14.663 -15.626 1.00 75.94 85 ARG A O 1
ATOM 668 N N . ASP A 1 86 ? 4.515 15.687 -16.906 1.00 69.44 86 ASP A N 1
ATOM 669 C CA . ASP A 1 86 ? 3.991 15.202 -18.173 1.00 69.44 86 ASP A CA 1
ATOM 670 C C . ASP A 1 86 ? 4.326 13.714 -18.353 1.00 69.44 86 ASP A C 1
ATOM 672 O O . ASP A 1 86 ? 5.407 13.245 -17.992 1.00 69.44 86 ASP A O 1
ATOM 676 N N . SER A 1 87 ? 3.397 12.958 -18.937 1.00 64.50 87 SER A N 1
ATOM 677 C CA . SER A 1 87 ? 3.395 11.487 -19.006 1.00 64.50 87 SER A CA 1
ATOM 678 C C . SER A 1 87 ? 4.468 10.854 -19.908 1.00 64.50 87 SER A C 1
ATOM 680 O O . SER A 1 87 ? 4.389 9.654 -20.195 1.00 64.50 87 SER A O 1
ATOM 682 N N . LYS A 1 88 ? 5.482 11.618 -20.344 1.00 63.47 88 LYS A N 1
ATOM 683 C CA . LYS A 1 88 ? 6.616 11.138 -21.152 1.00 63.47 88 LYS A CA 1
ATOM 684 C C . LYS A 1 88 ? 7.582 10.314 -20.293 1.00 63.47 88 LYS A C 1
ATOM 686 O O . LYS A 1 88 ? 8.696 10.737 -20.001 1.00 63.47 88 LYS A O 1
ATOM 691 N N . LEU A 1 89 ? 7.138 9.137 -19.865 1.00 67.06 89 LEU A N 1
ATOM 692 C CA . LEU A 1 89 ? 7.993 8.137 -19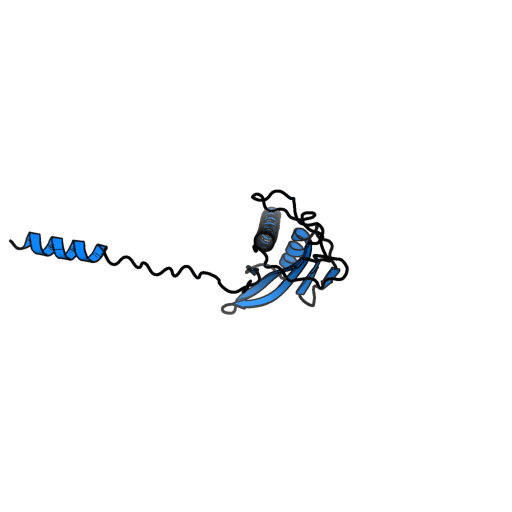.232 1.00 67.06 89 LEU A CA 1
ATOM 693 C C . LEU A 1 89 ? 8.667 7.266 -20.298 1.00 67.06 89 LEU A C 1
ATOM 695 O O . LEU A 1 89 ? 8.105 7.016 -21.365 1.00 67.06 89 LEU A O 1
ATOM 699 N N . ASN A 1 90 ? 9.888 6.817 -20.003 1.00 68.50 90 ASN A N 1
ATOM 700 C CA . ASN A 1 90 ? 10.666 5.956 -20.887 1.00 68.50 90 ASN A CA 1
ATOM 701 C C . ASN A 1 90 ? 9.941 4.613 -21.112 1.00 68.50 90 ASN A C 1
ATOM 703 O O . ASN A 1 90 ? 9.418 4.016 -20.171 1.00 68.50 90 ASN A O 1
ATOM 707 N N . SER A 1 91 ? 9.940 4.115 -22.352 1.00 73.56 91 SER A N 1
ATOM 708 C CA . SER A 1 91 ? 9.291 2.848 -22.735 1.00 73.56 91 SER A CA 1
ATOM 709 C C . SER A 1 91 ? 9.854 1.617 -22.004 1.00 73.56 91 SER A C 1
ATOM 711 O O . SER A 1 91 ? 9.149 0.621 -21.826 1.00 73.56 91 SER A O 1
ATOM 713 N N . GLY A 1 92 ? 11.102 1.707 -21.531 1.00 83.50 92 GLY A N 1
ATOM 714 C CA . GLY A 1 92 ? 11.783 0.674 -20.749 1.00 83.50 92 GLY A CA 1
ATOM 715 C C . GLY A 1 92 ? 11.427 0.646 -19.259 1.00 83.50 92 GLY A C 1
ATOM 716 O O . GLY A 1 92 ? 11.926 -0.219 -18.540 1.00 83.50 92 GLY A O 1
ATOM 717 N N . LEU A 1 93 ? 10.587 1.569 -18.772 1.00 88.25 93 LEU A N 1
ATOM 718 C CA . LEU A 1 93 ? 10.234 1.650 -17.356 1.00 88.25 93 LEU A CA 1
ATOM 719 C C . LEU A 1 93 ? 9.094 0.685 -17.022 1.00 88.25 93 LEU A C 1
ATOM 721 O O . LEU A 1 93 ? 7.973 0.787 -17.533 1.00 88.25 93 LEU A O 1
ATOM 725 N N . ARG A 1 94 ? 9.386 -0.248 -16.119 1.00 90.94 94 ARG A N 1
ATOM 726 C CA . ARG A 1 94 ? 8.444 -1.217 -15.564 1.00 90.94 94 ARG A CA 1
ATOM 727 C C . ARG A 1 94 ? 8.373 -1.038 -14.062 1.00 90.94 94 ARG A C 1
ATOM 729 O O . ARG A 1 94 ? 9.372 -0.719 -13.427 1.00 90.94 94 ARG A O 1
ATOM 736 N N . TYR A 1 95 ? 7.210 -1.253 -13.474 1.00 93.25 95 TYR A N 1
ATOM 737 C CA . TYR A 1 95 ? 7.107 -1.259 -12.025 1.00 93.25 95 TYR A CA 1
ATOM 738 C C . TYR A 1 95 ? 6.082 -2.263 -11.527 1.00 93.25 95 TYR A C 1
ATOM 740 O O . TYR A 1 95 ? 5.183 -2.685 -12.252 1.00 93.25 95 TYR A O 1
ATOM 748 N N . THR A 1 96 ? 6.241 -2.632 -10.264 1.00 95.25 96 THR A N 1
ATOM 749 C CA . THR A 1 96 ? 5.302 -3.469 -9.518 1.00 95.25 96 THR A CA 1
ATOM 750 C C . THR A 1 96 ? 4.935 -2.768 -8.220 1.00 95.25 96 THR A C 1
ATOM 752 O O . THR A 1 96 ? 5.744 -2.030 -7.650 1.00 95.25 96 THR A O 1
ATOM 755 N N . ILE A 1 97 ? 3.708 -2.989 -7.757 1.00 96.50 97 ILE A N 1
ATOM 756 C CA . ILE A 1 97 ? 3.231 -2.535 -6.456 1.00 96.50 97 ILE A CA 1
ATOM 757 C C . ILE A 1 97 ? 2.903 -3.759 -5.619 1.00 96.50 97 ILE A C 1
ATOM 759 O O . ILE A 1 97 ? 2.127 -4.621 -6.027 1.00 96.50 97 ILE A O 1
ATOM 763 N N . LYS A 1 98 ? 3.464 -3.800 -4.415 1.00 97.88 98 LYS A N 1
ATOM 764 C CA . LYS A 1 98 ? 3.166 -4.795 -3.396 1.00 97.88 98 LYS A CA 1
ATOM 765 C C . LYS A 1 98 ? 2.535 -4.117 -2.191 1.00 97.88 98 LYS A C 1
ATOM 767 O O . LYS A 1 98 ? 3.143 -3.249 -1.567 1.00 97.88 98 LYS A O 1
ATOM 772 N N . VAL A 1 99 ? 1.329 -4.543 -1.845 1.00 98.44 99 VAL A N 1
ATOM 773 C CA . VAL A 1 99 ? 0.612 -4.117 -0.647 1.00 98.44 99 VAL A CA 1
ATOM 774 C C . VAL A 1 99 ? 0.596 -5.262 0.355 1.00 98.44 99 VAL A C 1
ATOM 776 O O . VAL A 1 99 ? 0.153 -6.364 0.041 1.00 98.44 99 VAL A O 1
ATOM 779 N N . ASN A 1 100 ? 1.073 -4.991 1.567 1.00 98.38 100 ASN A N 1
ATOM 780 C CA . ASN A 1 100 ? 1.029 -5.925 2.686 1.00 98.38 100 ASN A CA 1
ATOM 781 C C . ASN A 1 100 ? 0.048 -5.402 3.738 1.00 98.38 100 ASN A C 1
ATOM 783 O O . ASN A 1 100 ? 0.127 -4.237 4.128 1.00 98.38 100 ASN A O 1
ATOM 787 N N . VAL A 1 101 ? -0.850 -6.259 4.215 1.00 98.31 101 VAL A N 1
ATOM 788 C CA . VAL A 1 101 ? -1.855 -5.959 5.237 1.00 98.31 101 VAL A CA 1
ATOM 789 C C . VAL A 1 101 ? -1.611 -6.880 6.426 1.00 98.31 101 VAL A C 1
ATOM 791 O O . VAL A 1 101 ? -1.800 -8.088 6.342 1.00 98.31 101 VAL A O 1
ATOM 794 N N . ILE A 1 102 ? -1.168 -6.316 7.547 1.00 97.62 102 ILE A N 1
ATOM 795 C CA . ILE A 1 102 ? -0.706 -7.081 8.710 1.00 97.62 102 ILE A CA 1
ATOM 796 C C . ILE A 1 102 ? -1.548 -6.720 9.932 1.00 97.62 102 ILE A C 1
ATOM 798 O O . ILE A 1 102 ? -1.657 -5.550 10.306 1.00 97.62 102 ILE A O 1
ATOM 802 N N . LYS A 1 103 ? -2.121 -7.733 10.592 1.00 96.75 103 LYS A N 1
ATOM 803 C CA . LYS A 1 103 ? -2.786 -7.586 11.896 1.00 96.75 103 LYS A CA 1
ATOM 804 C C . LYS A 1 103 ? -1.730 -7.376 12.985 1.00 96.75 103 LYS A C 1
ATOM 806 O O . LYS A 1 103 ? -0.739 -8.094 13.046 1.00 96.75 103 LYS A O 1
ATOM 811 N N . GLY A 1 104 ? -1.950 -6.410 13.866 1.00 94.38 104 GLY A N 1
ATOM 812 C CA . GLY A 1 104 ? -1.027 -6.058 14.940 1.00 94.38 104 GLY A CA 1
ATOM 813 C C . GLY A 1 104 ? -1.738 -5.509 16.172 1.00 94.38 104 GLY A C 1
ATOM 814 O O . GLY A 1 104 ? -2.968 -5.489 16.267 1.00 94.38 104 GLY A O 1
ATOM 815 N N . ARG A 1 105 ? -0.951 -5.067 17.158 1.00 93.81 105 ARG A N 1
ATOM 816 C CA . ARG A 1 105 ? -1.461 -4.467 18.397 1.00 93.81 105 ARG A CA 1
ATOM 817 C C . ARG A 1 105 ? -0.619 -3.256 18.780 1.00 93.81 105 ARG A C 1
ATOM 819 O O . ARG A 1 105 ? 0.601 -3.347 18.821 1.00 93.81 105 ARG A O 1
ATOM 826 N N . VAL A 1 106 ? -1.267 -2.141 19.113 1.00 92.19 106 VAL A N 1
ATOM 827 C CA . VAL A 1 106 ? -0.611 -0.937 19.652 1.00 92.19 106 VAL A CA 1
ATOM 828 C C . VAL A 1 106 ? -1.266 -0.594 20.979 1.00 92.19 106 VAL A C 1
ATOM 830 O O . VAL A 1 106 ? -2.476 -0.387 21.033 1.00 92.19 106 VAL A O 1
ATOM 833 N N . LYS A 1 107 ? -0.481 -0.552 22.066 1.00 90.44 107 LYS A N 1
ATOM 834 C CA . LYS A 1 107 ? -0.984 -0.291 23.432 1.00 90.44 107 LYS A CA 1
ATOM 835 C C . LYS A 1 107 ? -2.206 -1.161 23.778 1.00 90.44 107 LYS A C 1
ATOM 837 O O . LYS A 1 107 ? -3.223 -0.666 24.255 1.00 90.44 107 LYS A O 1
ATOM 842 N N . ASN A 1 108 ? -2.114 -2.456 23.466 1.00 89.12 108 ASN A N 1
ATOM 843 C CA . ASN A 1 108 ? -3.168 -3.458 23.660 1.00 89.12 108 ASN A CA 1
ATOM 844 C C . ASN A 1 108 ? -4.455 -3.273 22.819 1.00 89.12 108 ASN A C 1
ATOM 846 O O . ASN A 1 108 ? -5.411 -4.025 22.998 1.00 89.12 108 ASN A O 1
ATOM 850 N N . LYS A 1 109 ? -4.490 -2.323 21.876 1.00 91.56 109 LYS A N 1
ATOM 851 C CA . LYS A 1 109 ? -5.595 -2.163 20.919 1.00 91.56 109 LYS A CA 1
ATOM 852 C C . LYS A 1 109 ? -5.276 -2.908 19.621 1.00 91.56 109 LYS A C 1
ATOM 854 O O . LYS A 1 109 ? -4.149 -2.767 19.138 1.00 91.56 109 LYS A O 1
ATOM 859 N N . PRO A 1 110 ? -6.217 -3.686 19.052 1.00 93.50 110 PRO A N 1
ATOM 860 C CA . PRO A 1 110 ? -6.021 -4.293 17.743 1.00 93.50 110 PRO A CA 1
ATOM 861 C C . PRO A 1 110 ? -5.894 -3.187 16.692 1.00 93.50 110 PRO A C 1
ATOM 863 O O . PRO A 1 110 ? -6.696 -2.253 16.648 1.00 93.50 110 PRO A O 1
ATOM 866 N N . VAL A 1 111 ? -4.855 -3.282 15.872 1.00 97.00 111 VAL A N 1
ATOM 867 C CA . VAL A 1 111 ? -4.608 -2.373 14.754 1.00 97.00 111 VAL A CA 1
ATOM 868 C C . VAL A 1 111 ? -4.224 -3.181 13.531 1.00 97.00 111 VAL A C 1
ATOM 870 O O . VAL A 1 111 ? -3.761 -4.314 13.644 1.00 97.00 111 VAL A O 1
ATOM 873 N N . ILE A 1 112 ? -4.393 -2.598 12.356 1.00 98.00 112 ILE A N 1
ATOM 874 C CA . ILE A 1 112 ? -4.000 -3.222 11.099 1.00 98.00 112 ILE A CA 1
ATOM 875 C C . ILE A 1 112 ? -3.067 -2.254 10.388 1.00 98.00 112 ILE A C 1
ATOM 877 O O . ILE A 1 112 ? -3.392 -1.078 10.214 1.00 98.00 112 ILE A O 1
ATOM 881 N N . LYS A 1 113 ? -1.880 -2.734 10.027 1.00 97.69 113 LYS A N 1
ATOM 882 C CA . LYS A 1 113 ? -0.884 -1.966 9.288 1.00 97.69 113 LYS A CA 1
ATOM 883 C C . LYS A 1 113 ? -0.989 -2.308 7.811 1.00 97.69 113 LYS A C 1
ATOM 885 O O . LYS A 1 113 ? -0.952 -3.483 7.459 1.00 97.69 113 LYS A O 1
ATOM 890 N N . VAL A 1 114 ? -1.092 -1.286 6.971 1.00 98.38 114 VAL A N 1
ATOM 891 C CA . VAL A 1 114 ? -0.994 -1.420 5.518 1.00 98.38 114 VAL A CA 1
ATOM 892 C C . VAL A 1 114 ? 0.321 -0.801 5.076 1.00 98.38 114 VAL A C 1
ATOM 894 O O . VAL A 1 114 ? 0.583 0.360 5.382 1.00 98.38 114 VAL A O 1
ATOM 897 N N . THR A 1 115 ? 1.130 -1.566 4.356 1.00 98.12 115 THR A N 1
ATOM 898 C CA . THR A 1 115 ? 2.404 -1.118 3.789 1.00 98.12 115 THR A CA 1
ATOM 899 C C . THR A 1 115 ? 2.337 -1.247 2.275 1.00 98.12 115 THR A C 1
ATOM 901 O O . THR A 1 115 ? 2.049 -2.329 1.769 1.00 98.12 115 THR A O 1
ATOM 904 N N . VAL A 1 116 ? 2.614 -0.160 1.561 1.00 97.94 116 VAL A N 1
ATOM 905 C CA . VAL A 1 116 ? 2.665 -0.097 0.100 1.00 97.94 116 VAL A CA 1
ATOM 906 C C . VAL A 1 116 ? 4.119 0.073 -0.319 1.00 97.94 116 VAL A C 1
ATOM 908 O O . VAL A 1 116 ? 4.804 1.000 0.109 1.00 97.94 116 VAL A O 1
ATOM 911 N N . HIS A 1 117 ? 4.591 -0.844 -1.153 1.00 96.06 117 HIS A N 1
ATOM 912 C CA . HIS A 1 117 ? 5.932 -0.824 -1.707 1.00 96.06 117 HIS A CA 1
ATOM 913 C C . HIS A 1 117 ? 5.856 -0.816 -3.229 1.00 96.06 117 HIS A C 1
ATOM 915 O O . HIS A 1 117 ? 5.206 -1.679 -3.818 1.00 96.06 117 HIS A O 1
ATOM 921 N N . LYS A 1 118 ? 6.537 0.140 -3.857 1.00 94.56 118 LYS A N 1
ATOM 922 C CA . LYS A 1 118 ? 6.688 0.214 -5.306 1.00 94.56 118 LYS A CA 1
ATOM 923 C C . LYS A 1 118 ? 8.132 -0.102 -5.677 1.00 94.56 118 LYS A C 1
ATOM 925 O O . LYS A 1 118 ? 9.048 0.570 -5.213 1.00 94.56 118 LYS A O 1
ATOM 930 N N . SER A 1 119 ? 8.320 -1.107 -6.526 1.00 93.31 119 SER A N 1
ATOM 931 C CA . SER A 1 119 ? 9.619 -1.433 -7.119 1.00 93.31 119 SER A CA 1
ATOM 932 C C . SER A 1 119 ? 9.604 -0.986 -8.573 1.00 93.31 119 SER A C 1
ATOM 934 O O . SER A 1 119 ? 8.803 -1.487 -9.365 1.00 93.31 119 SER A O 1
ATOM 936 N N . VAL A 1 120 ? 10.451 -0.010 -8.902 1.00 91.88 120 VAL A N 1
ATOM 937 C CA . VAL A 1 120 ? 10.608 0.522 -10.258 1.00 91.88 120 VAL A CA 1
ATOM 938 C C . VAL A 1 120 ? 11.886 -0.040 -10.852 1.00 91.88 120 VAL A C 1
ATOM 940 O O . VAL A 1 120 ? 12.936 0.000 -10.222 1.00 91.88 120 VAL A O 1
ATOM 943 N N . LYS A 1 121 ? 11.788 -0.545 -12.076 1.00 91.19 121 LYS A N 1
ATOM 944 C CA . LYS A 1 121 ? 12.893 -1.105 -12.839 1.00 91.19 121 LYS A CA 1
ATOM 945 C C . LYS A 1 121 ? 12.951 -0.444 -14.199 1.00 91.19 121 LYS A C 1
ATOM 947 O O . LYS A 1 121 ? 11.940 -0.359 -14.896 1.00 91.19 121 LYS A O 1
ATOM 952 N N . GLU A 1 122 ? 14.133 -0.012 -14.600 1.00 89.88 122 GLU A N 1
ATOM 953 C CA . GLU A 1 122 ? 14.373 0.458 -15.957 1.00 89.88 122 GLU A CA 1
ATOM 954 C C . GLU A 1 122 ? 15.220 -0.556 -16.711 1.00 89.88 122 GLU A C 1
ATOM 956 O O . GLU A 1 122 ? 16.295 -0.967 -16.271 1.00 89.88 122 GLU A O 1
ATOM 961 N N . GLN A 1 123 ? 14.721 -0.966 -17.871 1.00 87.88 123 GLN A N 1
ATOM 962 C CA . GLN A 1 123 ? 15.482 -1.743 -18.829 1.00 87.88 123 GLN A CA 1
ATOM 963 C C . GLN A 1 123 ? 15.895 -0.826 -19.981 1.00 87.88 123 GLN A C 1
ATOM 965 O O . GLN A 1 123 ? 15.060 -0.415 -20.783 1.00 87.88 123 GLN A O 1
ATOM 970 N N . LYS A 1 124 ? 17.190 -0.496 -20.047 1.00 85.50 124 LYS A N 1
ATOM 971 C CA . LYS A 1 124 ? 17.745 0.391 -21.085 1.00 85.50 124 LYS A CA 1
ATOM 972 C C . LYS A 1 124 ? 17.794 -0.277 -22.464 1.00 85.50 124 LYS A C 1
ATOM 974 O O . LYS A 1 124 ? 17.653 0.408 -23.468 1.00 85.50 124 LYS A O 1
ATOM 979 N N . ASP A 1 125 ? 17.985 -1.597 -22.498 1.00 83.38 125 ASP A N 1
ATOM 980 C CA . ASP A 1 125 ? 18.070 -2.408 -23.718 1.00 83.38 125 ASP A CA 1
ATOM 981 C C . ASP A 1 125 ? 17.621 -3.857 -23.433 1.00 83.38 125 ASP A C 1
ATOM 983 O O . ASP A 1 125 ? 17.702 -4.322 -22.293 1.00 83.38 125 ASP A O 1
ATOM 987 N N . PHE A 1 126 ? 17.176 -4.590 -24.455 1.00 78.56 126 PHE A N 1
ATOM 988 C CA . PHE A 1 126 ? 16.657 -5.962 -24.363 1.00 78.56 126 PHE A CA 1
ATOM 989 C C . PHE A 1 126 ? 17.652 -6.944 -23.732 1.00 78.56 126 PHE A C 1
ATOM 991 O O . PHE A 1 126 ? 17.244 -7.863 -23.024 1.00 78.56 126 PHE A O 1
ATOM 998 N N . PHE A 1 127 ? 18.951 -6.736 -23.959 1.00 85.12 127 PHE A N 1
ATOM 999 C CA . PHE A 1 127 ? 20.022 -7.579 -23.418 1.00 85.12 127 PHE A CA 1
ATOM 1000 C C . PHE A 1 127 ? 20.617 -7.049 -22.107 1.00 85.12 127 PHE A C 1
ATOM 1002 O O . PHE A 1 127 ? 21.371 -7.759 -21.438 1.00 85.12 127 PHE A O 1
ATOM 1009 N N . ALA A 1 128 ? 20.302 -5.808 -21.728 1.00 84.38 128 ALA A N 1
ATOM 1010 C CA . ALA A 1 128 ? 20.805 -5.210 -20.501 1.00 84.38 128 ALA A CA 1
ATOM 1011 C C . ALA A 1 128 ? 20.019 -5.719 -19.285 1.00 84.38 128 ALA A C 1
ATOM 1013 O O . ALA A 1 128 ? 18.809 -5.946 -19.346 1.00 84.38 128 ALA A O 1
ATOM 1014 N N . ARG A 1 129 ? 20.709 -5.864 -18.147 1.00 84.38 129 ARG A N 1
ATOM 1015 C CA . ARG A 1 129 ? 20.042 -6.123 -16.865 1.00 84.38 129 ARG A CA 1
ATOM 1016 C C . ARG A 1 129 ? 19.192 -4.914 -16.483 1.00 84.38 129 ARG A C 1
ATOM 1018 O O . ARG A 1 129 ? 19.612 -3.777 -16.684 1.00 84.38 129 ARG A O 1
ATOM 1025 N N . SER A 1 130 ? 18.019 -5.174 -15.914 1.00 86.12 130 SER A N 1
ATOM 1026 C CA . SER A 1 130 ? 17.179 -4.120 -15.355 1.00 86.12 130 SER A CA 1
ATOM 1027 C C . SER A 1 130 ? 17.856 -3.493 -14.139 1.00 86.12 130 SER A C 1
ATOM 1029 O O . SER A 1 130 ? 18.372 -4.207 -13.279 1.00 86.12 130 SER A O 1
ATOM 1031 N N . GLU A 1 131 ? 17.833 -2.168 -14.080 1.00 88.94 131 GLU A N 1
ATOM 1032 C CA . GLU A 1 131 ? 18.350 -1.377 -12.968 1.00 88.94 131 GLU A CA 1
ATOM 1033 C C . GLU A 1 131 ? 17.182 -0.944 -12.075 1.00 88.94 131 GLU A C 1
ATO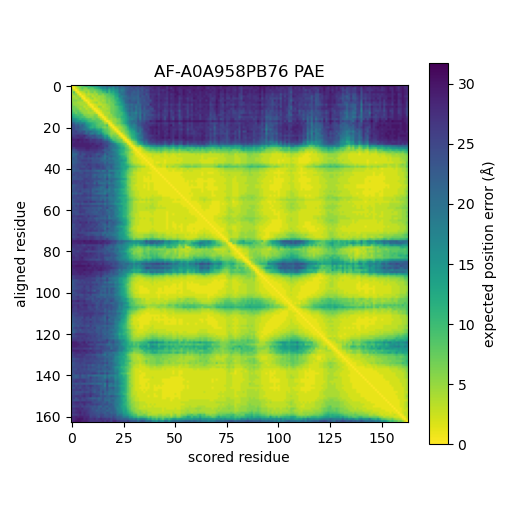M 1035 O O . GLU A 1 131 ? 16.151 -0.496 -12.585 1.00 88.94 131 GLU A O 1
ATOM 1040 N N . ASP A 1 132 ? 17.319 -1.107 -10.757 1.00 89.69 132 ASP A N 1
ATOM 1041 C CA . ASP A 1 132 ? 16.319 -0.634 -9.799 1.00 89.69 132 ASP A CA 1
ATOM 1042 C C . ASP A 1 132 ? 16.417 0.890 -9.671 1.00 89.69 132 ASP A C 1
ATOM 1044 O O . ASP A 1 132 ? 17.479 1.443 -9.384 1.00 89.69 132 ASP A O 1
ATOM 1048 N N . LEU A 1 133 ? 15.291 1.569 -9.871 1.00 88.62 133 LEU A N 1
ATOM 1049 C CA . LEU A 1 133 ? 15.185 3.015 -9.745 1.00 88.62 133 LEU A CA 1
ATOM 1050 C C . LEU A 1 133 ? 14.466 3.401 -8.448 1.00 88.62 133 LEU A C 1
ATOM 1052 O O . LEU A 1 133 ? 13.516 2.725 -8.036 1.00 88.62 133 LEU A O 1
ATOM 1056 N N . PRO A 1 134 ? 14.858 4.521 -7.817 1.00 87.19 134 PRO A N 1
ATOM 1057 C CA . PRO A 1 134 ? 14.120 5.054 -6.687 1.00 87.19 134 PRO A CA 1
ATOM 1058 C C . PRO A 1 134 ? 12.734 5.540 -7.132 1.00 87.19 134 PRO A C 1
ATOM 1060 O O . PRO A 1 134 ? 12.556 6.117 -8.206 1.00 87.19 134 PRO A O 1
ATOM 1063 N N . THR A 1 135 ? 11.747 5.328 -6.269 1.00 87.25 135 THR A N 1
ATOM 1064 C CA . THR A 1 135 ? 10.387 5.863 -6.414 1.00 87.25 135 THR A CA 1
ATOM 1065 C C . THR A 1 135 ? 10.269 7.205 -5.683 1.00 87.25 135 THR A C 1
ATOM 1067 O O . THR A 1 135 ? 10.983 7.465 -4.714 1.00 87.25 135 THR A O 1
ATOM 1070 N N . ASP A 1 136 ? 9.364 8.070 -6.146 1.00 87.81 136 ASP A N 1
ATOM 1071 C CA . ASP A 1 136 ? 9.052 9.346 -5.487 1.00 87.81 136 ASP A CA 1
ATOM 1072 C C . ASP A 1 136 ? 8.090 9.187 -4.297 1.00 87.81 136 ASP A C 1
ATOM 1074 O O . ASP A 1 136 ? 7.893 10.126 -3.526 1.00 87.81 136 ASP A O 1
ATOM 1078 N N . GLY A 1 137 ? 7.499 7.999 -4.131 1.00 91.25 137 GLY A N 1
ATOM 1079 C CA . GLY A 1 137 ? 6.573 7.682 -3.048 1.00 91.25 137 GLY A CA 1
ATOM 1080 C C . GLY A 1 137 ? 5.158 8.238 -3.227 1.00 91.25 137 GLY A C 1
ATOM 1081 O O . GLY A 1 137 ? 4.313 8.011 -2.360 1.00 91.25 137 GLY A O 1
ATOM 1082 N N . LEU A 1 138 ? 4.880 8.984 -4.302 1.00 92.31 138 LEU A N 1
ATOM 1083 C CA . LEU A 1 138 ? 3.617 9.710 -4.453 1.00 92.31 138 LEU A CA 1
ATOM 1084 C C . LEU A 1 138 ? 2.456 8.794 -4.830 1.00 92.31 138 LEU A C 1
ATOM 1086 O O . LEU A 1 138 ? 1.317 9.041 -4.427 1.00 92.31 138 LEU A O 1
ATOM 1090 N N . GLU A 1 139 ? 2.720 7.745 -5.605 1.00 93.56 139 GLU A N 1
ATOM 1091 C CA . GLU A 1 139 ? 1.704 6.750 -5.945 1.00 93.56 139 GLU A CA 1
ATOM 1092 C C . GLU A 1 139 ? 1.292 5.961 -4.701 1.00 93.56 139 GLU A C 1
ATOM 1094 O O . GLU A 1 139 ? 0.108 5.749 -4.451 1.00 93.56 139 GLU A O 1
ATOM 1099 N N . GLU A 1 140 ? 2.265 5.603 -3.874 1.00 95.56 140 GLU A N 1
ATOM 1100 C CA . GLU A 1 140 ? 2.092 4.867 -2.632 1.00 95.56 140 GLU A CA 1
ATOM 1101 C C . GLU A 1 140 ? 1.309 5.696 -1.606 1.00 95.56 140 GLU A C 1
ATOM 1103 O O . GLU A 1 140 ? 0.328 5.209 -1.037 1.00 95.56 140 GLU A O 1
ATOM 1108 N N . ASP A 1 141 ? 1.664 6.975 -1.444 1.00 95.56 141 ASP A N 1
ATOM 1109 C CA . ASP A 1 141 ? 0.916 7.919 -0.608 1.00 95.56 141 ASP A CA 1
ATOM 1110 C C . ASP A 1 141 ? -0.522 8.114 -1.137 1.00 95.56 141 ASP A C 1
ATOM 1112 O O . ASP A 1 141 ? -1.486 8.155 -0.362 1.00 95.56 141 ASP A O 1
ATOM 1116 N N . THR A 1 142 ? -0.702 8.150 -2.463 1.00 95.62 142 THR A N 1
ATOM 1117 C CA . THR A 1 142 ? -2.027 8.233 -3.100 1.00 95.62 142 THR A CA 1
ATOM 1118 C C . THR A 1 142 ? -2.862 6.976 -2.843 1.00 95.62 142 THR A C 1
ATOM 1120 O O . THR A 1 142 ? -4.056 7.082 -2.553 1.00 95.62 142 THR A O 1
ATOM 1123 N N . LEU A 1 143 ? -2.267 5.785 -2.920 1.00 97.19 143 LEU A N 1
ATOM 1124 C CA . LEU A 1 143 ? -2.951 4.523 -2.633 1.00 97.19 143 LEU A CA 1
ATOM 1125 C C . LEU A 1 143 ? -3.397 4.450 -1.171 1.00 97.19 143 LEU A C 1
ATOM 1127 O O . LEU A 1 143 ? -4.555 4.127 -0.904 1.00 97.19 143 LEU A O 1
ATOM 1131 N N . LEU A 1 144 ? -2.536 4.831 -0.224 1.00 98.06 144 LEU A N 1
ATOM 1132 C CA . LEU A 1 144 ? -2.899 4.905 1.197 1.00 98.06 144 LEU A CA 1
ATOM 1133 C C . LEU A 1 144 ? -4.040 5.901 1.449 1.00 98.06 144 LEU A C 1
ATOM 1135 O O . LEU A 1 144 ? -4.970 5.610 2.213 1.00 98.06 144 LEU A O 1
ATOM 1139 N N . TYR A 1 145 ? -4.019 7.053 0.771 1.00 97.38 145 TYR A N 1
ATOM 1140 C CA . TYR A 1 145 ? -5.118 8.016 0.810 1.00 97.38 145 TYR A CA 1
ATOM 1141 C C . TYR A 1 145 ? -6.431 7.415 0.288 1.00 97.38 145 TYR A C 1
ATOM 1143 O O . TYR A 1 145 ? -7.463 7.559 0.950 1.00 97.38 145 TYR A O 1
ATOM 1151 N N . ARG A 1 146 ? -6.401 6.722 -0.860 1.00 97.19 146 ARG A N 1
ATOM 1152 C CA . ARG A 1 146 ? -7.581 6.068 -1.452 1.00 97.19 146 ARG A CA 1
ATOM 1153 C C . ARG A 1 146 ? -8.169 5.032 -0.499 1.00 97.19 146 ARG A C 1
ATOM 1155 O O . ARG A 1 146 ? -9.348 5.128 -0.177 1.00 97.19 146 ARG A O 1
ATOM 1162 N N . ILE A 1 147 ? -7.340 4.163 0.077 1.00 98.31 147 ILE A N 1
ATOM 1163 C CA . 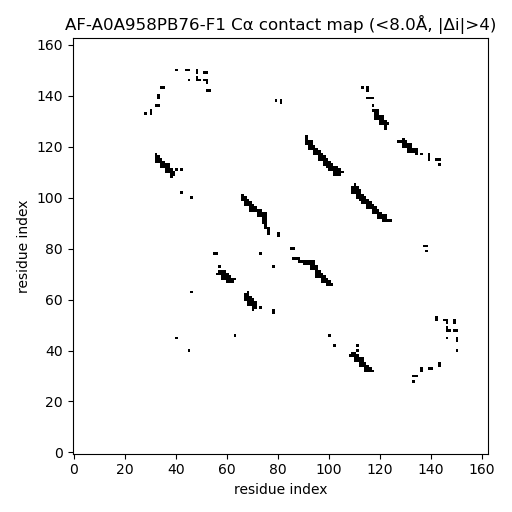ILE A 1 147 ? -7.771 3.167 1.073 1.00 98.31 147 ILE A CA 1
ATOM 1164 C C . ILE A 1 147 ? -8.470 3.852 2.249 1.00 98.31 147 ILE A C 1
ATOM 1166 O O . ILE A 1 147 ? -9.578 3.487 2.638 1.00 98.31 147 ILE A O 1
ATOM 1170 N N . LYS A 1 148 ? -7.853 4.901 2.805 1.00 98.12 148 LYS A N 1
ATOM 1171 C CA . LYS A 1 148 ? -8.432 5.666 3.916 1.00 98.12 148 LYS A CA 1
ATOM 1172 C C . LYS A 1 148 ? -9.767 6.312 3.543 1.00 98.12 148 LYS A C 1
ATOM 1174 O O . LYS A 1 148 ? -10.648 6.410 4.398 1.00 98.12 148 LYS A O 1
ATOM 1179 N N . ARG A 1 149 ? -9.898 6.811 2.314 1.00 97.75 149 ARG A N 1
ATOM 1180 C CA . ARG A 1 149 ? -11.131 7.415 1.802 1.00 97.75 149 ARG A CA 1
ATOM 1181 C C . ARG A 1 149 ? -12.241 6.373 1.690 1.00 97.75 149 ARG A C 1
ATOM 1183 O O . ARG A 1 149 ? -13.317 6.632 2.217 1.00 97.75 149 ARG A O 1
ATOM 1190 N N . GLU A 1 150 ? -11.970 5.208 1.106 1.00 97.69 150 GLU A N 1
ATOM 1191 C CA . GLU A 1 150 ? -12.966 4.135 0.967 1.00 97.69 150 GLU A CA 1
ATOM 1192 C C . GLU A 1 150 ? -13.478 3.653 2.330 1.00 97.69 150 GLU A C 1
ATOM 1194 O O . GLU A 1 150 ? -14.684 3.571 2.548 1.00 97.69 150 GLU A O 1
ATOM 1199 N N . LEU A 1 151 ? -12.582 3.481 3.306 1.00 97.44 151 LEU A N 1
ATOM 1200 C CA . LEU A 1 151 ? -12.954 3.140 4.684 1.00 97.44 151 LEU A CA 1
ATOM 1201 C C . LEU A 1 151 ? -13.866 4.188 5.347 1.00 97.44 151 LEU A C 1
ATOM 1203 O O . LEU A 1 151 ? -14.756 3.856 6.131 1.00 97.44 151 LEU A O 1
ATOM 1207 N N . LYS A 1 152 ? -13.643 5.477 5.063 1.00 96.69 152 LYS A N 1
ATOM 1208 C CA . LYS A 1 152 ? -14.502 6.555 5.577 1.00 96.69 152 LYS A CA 1
ATOM 1209 C C . LYS A 1 152 ? -15.881 6.542 4.926 1.00 96.69 152 LYS A C 1
ATOM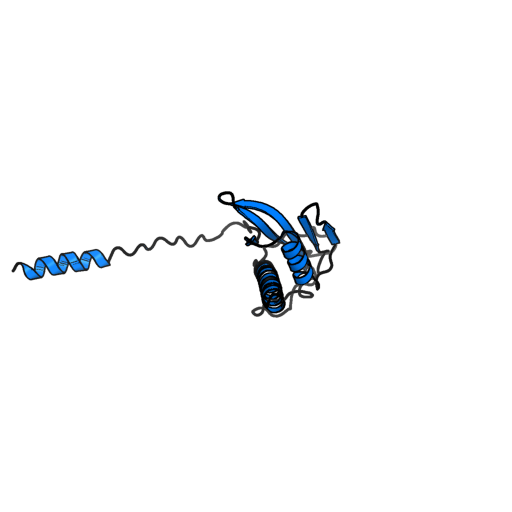 1211 O O . LYS A 1 152 ? -16.855 6.814 5.622 1.00 96.69 152 LYS A O 1
ATOM 1216 N N . ILE A 1 153 ? -15.944 6.269 3.623 1.00 95.88 153 ILE A N 1
ATOM 1217 C CA . ILE A 1 153 ? -17.199 6.177 2.871 1.00 95.88 153 ILE A CA 1
ATOM 1218 C C . ILE A 1 153 ? -18.025 5.005 3.401 1.00 95.88 153 ILE A C 1
ATOM 1220 O O . ILE A 1 153 ? -19.176 5.209 3.770 1.00 95.88 153 ILE A O 1
ATOM 1224 N N . GLU A 1 154 ? -17.422 3.821 3.536 1.00 94.38 154 GLU A N 1
ATOM 1225 C CA . GLU A 1 154 ? -18.068 2.636 4.117 1.00 94.38 154 GLU A CA 1
ATOM 1226 C C . GLU A 1 154 ? -18.682 2.945 5.485 1.00 94.38 154 GLU A C 1
ATOM 1228 O O . GLU A 1 154 ? -19.883 2.779 5.681 1.00 94.38 154 GLU A O 1
ATOM 1233 N N . ARG A 1 155 ? -17.893 3.516 6.399 1.00 94.19 155 ARG A N 1
ATOM 1234 C CA . ARG A 1 155 ? -18.376 3.880 7.735 1.00 94.19 155 ARG A CA 1
ATOM 1235 C C . ARG A 1 155 ? -19.501 4.921 7.713 1.00 94.19 155 ARG A C 1
ATOM 1237 O O . ARG A 1 155 ? -20.338 4.939 8.612 1.00 94.19 155 ARG A O 1
ATOM 1244 N N . ALA A 1 156 ? -19.491 5.849 6.757 1.00 94.75 156 ALA A N 1
ATOM 1245 C CA . ALA A 1 156 ? -20.557 6.841 6.626 1.00 94.75 156 ALA A CA 1
ATOM 1246 C C . ALA A 1 156 ? -21.870 6.196 6.156 1.00 94.75 156 ALA A C 1
ATOM 1248 O O . ALA A 1 156 ? -22.936 6.575 6.640 1.00 94.75 156 ALA A O 1
ATOM 1249 N N . ILE A 1 157 ? -21.782 5.207 5.264 1.00 93.81 157 ILE A N 1
ATOM 1250 C CA . ILE A 1 157 ? -22.930 4.430 4.786 1.00 93.81 157 ILE A CA 1
ATOM 1251 C C . ILE A 1 157 ? -23.516 3.592 5.927 1.00 93.81 157 ILE A C 1
ATOM 1253 O O . ILE A 1 157 ? -24.713 3.680 6.171 1.00 93.81 157 ILE A O 1
ATOM 1257 N N . GLU A 1 158 ? -22.683 2.855 6.670 1.00 92.62 158 GLU A N 1
ATOM 1258 C CA . GLU A 1 158 ? -23.117 2.059 7.833 1.00 92.62 158 GLU A CA 1
ATOM 1259 C C . GLU A 1 158 ? -23.918 2.909 8.829 1.00 92.62 158 GLU A C 1
ATOM 1261 O O . GLU A 1 158 ? -25.063 2.603 9.139 1.00 92.62 158 GLU A O 1
ATOM 1266 N N . ARG A 1 159 ? -23.375 4.067 9.222 1.00 92.31 159 ARG A N 1
ATOM 1267 C CA . ARG A 1 159 ? -24.051 5.001 10.140 1.00 92.31 159 ARG A CA 1
ATOM 1268 C C . ARG A 1 159 ? -25.364 5.571 9.613 1.00 92.31 159 ARG A C 1
ATOM 1270 O O . ARG A 1 159 ? -26.172 6.033 10.410 1.00 92.31 159 ARG A O 1
ATOM 1277 N N . SER A 1 160 ? -25.526 5.647 8.295 1.00 93.94 160 SER A N 1
ATOM 1278 C CA . SER A 1 160 ? -26.749 6.172 7.683 1.00 93.94 160 SER A CA 1
ATOM 1279 C C . SER A 1 160 ? -27.843 5.109 7.611 1.00 93.94 160 SER A C 1
ATOM 1281 O O . SER A 1 160 ? -29.008 5.471 7.637 1.00 93.94 160 SER A O 1
ATOM 1283 N N . ASN A 1 161 ? -27.469 3.828 7.538 1.00 89.56 161 ASN A N 1
ATOM 1284 C CA . ASN A 1 161 ? -28.403 2.700 7.518 1.00 89.56 161 ASN A CA 1
ATOM 1285 C C . ASN A 1 161 ? -28.878 2.290 8.922 1.00 89.56 161 ASN A C 1
ATOM 1287 O O . ASN A 1 161 ? -29.918 1.651 9.041 1.00 89.56 161 ASN A O 1
ATOM 1291 N N . ASP A 1 162 ? -28.108 2.627 9.960 1.00 80.25 162 ASP A N 1
ATOM 1292 C CA . ASP A 1 162 ? -28.448 2.349 11.362 1.00 80.25 162 ASP A CA 1
ATOM 1293 C C . ASP A 1 162 ? -29.430 3.378 11.976 1.00 80.25 162 ASP A C 1
ATOM 1295 O O . ASP A 1 162 ? -29.902 3.168 13.095 1.00 80.25 162 ASP A O 1
ATOM 1299 N N . ASN A 1 163 ? -29.720 4.483 11.272 1.00 56.34 163 ASN A N 1
ATOM 1300 C CA . ASN A 1 163 ? -30.728 5.494 11.639 1.00 56.34 163 ASN A CA 1
ATOM 1301 C C . ASN A 1 163 ? -32.028 5.283 10.859 1.00 56.34 163 ASN A C 1
ATOM 1303 O O . ASN A 1 163 ? -33.099 5.533 11.455 1.00 56.34 163 ASN A O 1
#

Foldseek 3Di:
DPPVVVVVVVVVVVPPDPPPDPPPPCPDQPDDWDKDKDAPDDLVLLLVLLCVLCVQFAWDDRDSVQQKTKGDWDAFPPRHDDPPDDRPDDRQKTKMKMWGWDWDADPNGIMIMITIDMWIWGDPDPPDDTDTDHDPCVVSVVSVVSSVVSSVVVVVVVVVVVD